Protein AF-A0A5P1UPB3-F1 (afdb_monomer_lite)

Radius of gyration: 19.87 Å; chains: 1; bounding box: 58×63×53 Å

Sequence (178 aa):
MRIAQVLIGSLVLFQSVSLYAESAKQCLKYWNEPVVQFELLKDTQCPHVWEDNFNPHGKKVVEKIGFNLKNNNWMSAGICSHIKYKKNNYYIYWADMKHNKTDLIMIFNDNAAFSYSREIDRTKISDSGYTDKDVLDVNLSCAKVGSDSDLISVLNSYILKETNIKNIYKYQIADWFK

Foldseek 3Di:
DDDDDDDDDDPPPPPPPPLDFDAPVVVVVLLPPAADDWDWDDKDQADDLLDPPHAPQSVVFCSSQPDDSPDPQKDFPSIWTWIDDDHFIKTWGKIAGNPQRWIWTKIDDNFKIKIKIWTFPPVPADPVGDDLPDKTFTRITMDIDGDDPCRSNHSSNQCCPQWPDPDSRIDGNPTDGD

Secondary structure (DSSP, 8-state):
--------------------PBPHHHHHHHHTSPP---EE---EE---TTSTTS-HHHHHHHHHHT--TT-TTEE--SEEEEEEETTEEEEEEEEEETTT--EEEEEE-SSEEEEEEEEE-GGGS-TT---TT--EEEEEEEEEEES-SSHHHHHHHHHHHHBS---TTEE-TT--B-

pLDDT: mean 87.01, std 16.23, range [35.97, 98.5]

Organism: NCBI:txid2609668

Structure (mmCIF, N/CA/C/O backbone):
data_AF-A0A5P1UPB3-F1
#
_entry.id   AF-A0A5P1UPB3-F1
#
loop_
_atom_site.group_PDB
_atom_site.id
_atom_site.type_symbol
_atom_site.label_atom_id
_atom_site.label_alt_id
_atom_site.label_comp_id
_atom_site.label_asym_id
_atom_site.label_entity_id
_atom_site.label_seq_id
_atom_site.pdbx_PDB_ins_code
_atom_site.Cartn_x
_atom_site.Cartn_y
_atom_site.Cartn_z
_atom_site.occupancy
_atom_site.B_iso_or_equiv
_atom_site.auth_seq_id
_atom_site.auth_comp_id
_atom_site.auth_asym_id
_atom_site.auth_atom_id
_atom_site.pdbx_PDB_model_num
ATOM 1 N N . MET A 1 1 ? 40.442 49.565 29.261 1.00 35.97 1 MET A N 1
ATOM 2 C CA . MET A 1 1 ? 39.034 49.396 28.825 1.00 35.97 1 MET A CA 1
ATOM 3 C C . MET A 1 1 ? 38.999 48.149 27.947 1.00 35.97 1 MET A C 1
ATOM 5 O O . MET A 1 1 ? 39.661 48.155 26.927 1.00 35.97 1 MET A O 1
ATOM 9 N N . ARG A 1 2 ? 38.607 46.964 28.440 1.00 39.41 2 ARG A N 1
ATOM 10 C CA . ARG A 1 2 ? 37.224 46.437 28.511 1.00 39.41 2 ARG A CA 1
ATOM 11 C C . ARG A 1 2 ? 36.382 46.825 27.291 1.00 39.41 2 ARG A C 1
ATOM 13 O O . ARG A 1 2 ? 36.017 47.987 27.197 1.00 39.41 2 ARG A O 1
ATOM 20 N N . ILE A 1 3 ? 36.082 45.854 26.426 1.00 44.53 3 ILE A N 1
ATOM 21 C CA . ILE A 1 3 ? 34.761 45.214 26.268 1.00 44.53 3 ILE A CA 1
ATOM 22 C C . ILE A 1 3 ? 35.013 43.827 25.646 1.00 44.53 3 ILE A C 1
ATOM 24 O O . ILE A 1 3 ? 35.501 43.707 24.528 1.00 44.53 3 ILE A O 1
ATOM 28 N N . ALA A 1 4 ? 34.732 42.783 26.421 1.00 43.97 4 ALA A N 1
ATOM 29 C CA . ALA A 1 4 ? 34.313 41.492 25.890 1.00 43.97 4 ALA A CA 1
ATOM 30 C C . ALA A 1 4 ? 32.797 41.567 25.660 1.00 43.97 4 ALA A C 1
ATOM 32 O O . ALA A 1 4 ? 32.156 42.295 26.416 1.00 43.97 4 ALA A O 1
ATOM 33 N N . GLN A 1 5 ? 32.276 40.810 24.685 1.00 43.50 5 GLN A N 1
ATOM 34 C CA . GLN A 1 5 ? 30.898 40.291 24.501 1.00 43.50 5 GLN A CA 1
ATOM 35 C C . GLN A 1 5 ? 30.595 40.247 22.984 1.00 43.50 5 GLN A C 1
ATOM 37 O O . GLN A 1 5 ? 30.998 41.154 22.273 1.00 43.50 5 GLN A O 1
ATOM 42 N N . VAL A 1 6 ? 29.913 39.279 22.368 1.00 48.62 6 VAL A N 1
ATOM 43 C CA . VAL A 1 6 ? 29.231 38.046 22.783 1.00 48.62 6 VAL A CA 1
ATOM 44 C C . VAL A 1 6 ? 29.022 37.215 21.501 1.00 48.62 6 VAL A C 1
ATOM 46 O O . VAL A 1 6 ? 28.822 37.768 20.422 1.00 48.62 6 VAL A O 1
ATOM 49 N N . LEU A 1 7 ? 29.084 35.889 21.630 1.00 52.75 7 LEU A N 1
ATOM 50 C CA . LEU A 1 7 ? 28.666 34.904 20.626 1.00 52.75 7 LEU A CA 1
ATOM 51 C C . LEU A 1 7 ? 27.189 35.087 20.241 1.00 52.75 7 LEU A C 1
ATOM 53 O O . LEU A 1 7 ? 26.344 35.146 21.129 1.00 52.75 7 LEU A O 1
ATOM 57 N N . ILE A 1 8 ? 26.851 35.001 18.953 1.00 55.19 8 ILE A N 1
ATOM 58 C CA . ILE A 1 8 ? 25.548 34.462 18.542 1.00 55.19 8 ILE A CA 1
ATOM 59 C C . ILE A 1 8 ? 25.821 33.335 17.560 1.00 55.19 8 ILE A C 1
ATOM 61 O O . ILE A 1 8 ? 26.178 33.542 16.402 1.00 55.19 8 ILE A O 1
ATOM 65 N N . GLY A 1 9 ? 25.705 32.120 18.089 1.00 50.28 9 GLY A N 1
ATOM 66 C CA . GLY A 1 9 ? 25.684 30.913 17.296 1.00 50.28 9 GLY A CA 1
ATOM 67 C C . GLY A 1 9 ? 24.479 30.909 16.364 1.00 50.28 9 GLY A C 1
ATOM 68 O O . GLY A 1 9 ? 23.361 31.254 16.735 1.00 50.28 9 GLY A O 1
ATOM 69 N N . SER A 1 10 ? 24.713 30.445 15.150 1.00 49.81 10 SER A N 1
ATOM 70 C CA . SER A 1 10 ? 23.695 29.762 14.368 1.00 49.81 10 SER A CA 1
ATOM 71 C C . SER A 1 10 ? 24.329 28.486 13.850 1.00 49.81 10 SER A C 1
ATOM 73 O O . SER A 1 10 ? 24.722 28.381 12.693 1.00 49.81 10 SER A O 1
ATOM 75 N N . LEU A 1 11 ? 24.442 27.497 14.744 1.00 43.97 11 LEU A N 1
ATOM 76 C CA . LEU A 1 11 ? 24.374 26.113 14.300 1.00 43.97 11 LEU A CA 1
ATOM 77 C C . LEU A 1 11 ? 22.930 25.921 13.831 1.00 43.97 11 LEU A C 1
ATOM 79 O O . LEU A 1 11 ? 22.044 25.567 14.608 1.00 43.97 11 LEU A O 1
ATOM 83 N N . VAL A 1 12 ? 22.680 26.212 12.556 1.00 51.66 12 VAL A N 1
ATOM 84 C CA . VAL A 1 12 ? 21.527 25.641 11.871 1.00 51.66 12 VAL A CA 1
ATOM 85 C C . VAL A 1 12 ? 21.843 24.156 11.778 1.00 51.66 12 VAL A C 1
ATOM 87 O O . VAL A 1 12 ? 22.468 23.685 10.830 1.00 51.66 12 VAL A O 1
ATOM 90 N N . LEU A 1 13 ? 21.485 23.419 12.830 1.00 41.34 13 LEU A N 1
ATOM 91 C CA . LEU A 1 13 ? 21.279 21.990 12.721 1.00 41.34 13 LEU A CA 1
ATOM 92 C C . LEU A 1 13 ? 20.172 21.852 11.683 1.00 41.34 13 LEU A C 1
ATOM 94 O O . LEU A 1 13 ? 18.994 22.029 11.993 1.00 41.34 13 LEU A O 1
ATOM 98 N N . PHE A 1 14 ? 20.561 21.574 10.439 1.00 38.69 14 PHE A N 1
ATOM 99 C CA . PHE A 1 14 ? 19.708 20.831 9.534 1.00 38.69 14 PHE A CA 1
ATOM 100 C C . PHE A 1 14 ? 19.377 19.544 10.284 1.00 38.69 14 PHE A C 1
ATOM 102 O O . PHE A 1 14 ? 20.122 18.567 10.238 1.00 38.69 14 PHE A O 1
ATOM 109 N N . GLN A 1 15 ? 18.280 19.562 11.041 1.00 36.06 15 GLN A N 1
ATOM 110 C CA . GLN A 1 15 ? 17.548 18.353 11.332 1.00 36.06 15 GLN A CA 1
ATOM 111 C C . GLN A 1 15 ? 17.085 17.897 9.957 1.00 36.06 15 GLN A C 1
ATOM 113 O O . GLN A 1 15 ? 16.046 18.326 9.459 1.00 36.06 15 GLN A O 1
ATOM 118 N N . SER A 1 16 ? 17.929 17.114 9.288 1.00 40.62 16 SER A N 1
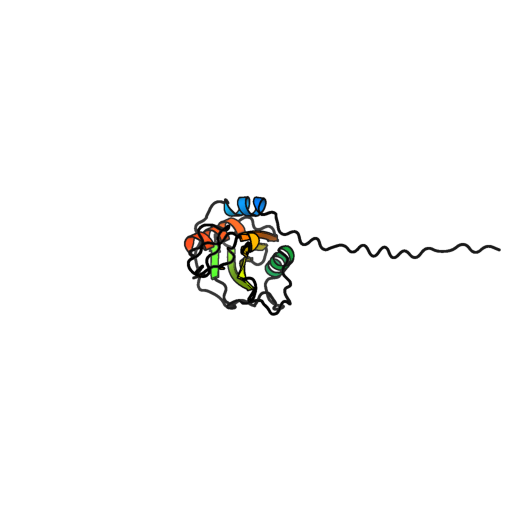ATOM 119 C CA . SER A 1 16 ? 17.465 16.236 8.241 1.00 40.62 16 SER A CA 1
ATOM 120 C C . SER A 1 16 ? 16.323 15.473 8.891 1.00 40.62 16 SER A C 1
ATOM 122 O O . SER A 1 16 ? 16.529 14.654 9.790 1.00 40.62 16 SER A O 1
ATOM 124 N N . VAL A 1 17 ? 15.091 15.834 8.523 1.00 42.00 17 VAL A N 1
ATOM 125 C CA . VAL A 1 17 ? 13.955 14.948 8.717 1.00 42.00 17 VAL A CA 1
ATOM 126 C C . VAL A 1 17 ? 14.396 13.684 8.028 1.00 42.00 17 VAL A C 1
ATOM 128 O O . VAL A 1 17 ? 14.571 13.631 6.812 1.00 42.00 17 VAL A O 1
ATOM 131 N N . SER A 1 18 ? 14.796 12.723 8.837 1.00 42.50 18 SER A N 1
ATOM 132 C CA . SER A 1 18 ? 15.333 11.499 8.320 1.00 42.50 18 SER A CA 1
ATOM 133 C C . SER A 1 18 ? 14.118 10.739 7.820 1.00 42.50 18 SER A C 1
ATOM 135 O O . SER A 1 18 ? 13.379 10.120 8.582 1.00 42.50 18 SER A O 1
ATOM 137 N N . LEU A 1 19 ? 13.849 10.925 6.526 1.00 45.62 19 LEU A N 1
ATOM 138 C CA . LEU A 1 19 ? 12.938 10.114 5.743 1.00 45.62 19 LEU A CA 1
ATOM 139 C C . LEU A 1 19 ? 13.480 8.685 5.790 1.00 45.62 19 LEU A C 1
ATOM 141 O O . LEU A 1 19 ? 14.308 8.292 4.974 1.00 45.62 19 LEU A O 1
ATOM 145 N N . TYR A 1 20 ? 13.088 7.937 6.816 1.00 53.47 20 TYR A N 1
ATOM 146 C CA . TYR A 1 20 ? 13.389 6.522 6.924 1.00 53.47 20 TYR A CA 1
ATOM 147 C C . TYR A 1 20 ? 12.153 5.750 6.487 1.00 53.47 20 TYR A C 1
ATOM 149 O O . TYR A 1 20 ? 11.279 5.432 7.297 1.00 53.47 20 TYR A O 1
ATOM 157 N N . ALA A 1 21 ? 12.119 5.420 5.197 1.00 60.25 21 ALA A N 1
ATOM 158 C CA . ALA A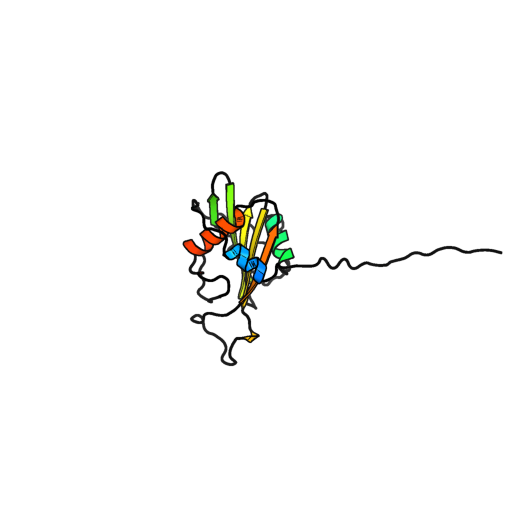 1 21 ? 11.447 4.207 4.773 1.00 60.25 21 ALA A CA 1
ATOM 159 C C . ALA A 1 21 ? 12.037 3.041 5.578 1.00 60.25 21 ALA A C 1
ATOM 161 O O . ALA A 1 21 ? 13.254 2.964 5.792 1.00 60.25 21 ALA A O 1
ATOM 162 N N . GLU A 1 22 ? 11.182 2.150 6.076 1.00 79.25 22 GLU A N 1
ATOM 163 C CA . GLU A 1 22 ? 11.671 0.968 6.770 1.00 79.25 22 GLU A CA 1
ATOM 164 C C . GLU A 1 22 ? 12.431 0.073 5.781 1.00 79.25 22 GLU A C 1
ATOM 166 O O . GLU A 1 22 ? 12.102 0.002 4.597 1.00 79.25 22 GLU A O 1
ATOM 171 N N . SER A 1 23 ? 13.477 -0.609 6.258 1.00 77.38 23 SER A N 1
ATOM 172 C CA . SER A 1 23 ? 14.282 -1.483 5.394 1.00 77.38 23 SER A CA 1
ATOM 173 C C . SER A 1 23 ? 13.419 -2.558 4.718 1.00 77.38 23 SER A C 1
ATOM 175 O O . SER A 1 23 ? 12.485 -3.076 5.334 1.00 77.38 23 SER A O 1
ATOM 177 N N . ALA A 1 24 ? 13.802 -3.008 3.520 1.00 81.75 24 ALA A N 1
ATOM 178 C CA . ALA A 1 24 ? 13.108 -4.088 2.809 1.00 81.75 24 ALA A CA 1
ATOM 179 C C . ALA A 1 24 ? 12.907 -5.362 3.663 1.00 81.75 24 ALA A C 1
ATOM 181 O O . ALA A 1 24 ? 11.894 -6.051 3.536 1.00 81.75 24 ALA A O 1
ATOM 182 N N . LYS A 1 25 ? 13.840 -5.656 4.586 1.00 86.81 25 LYS A N 1
ATOM 183 C CA . LYS A 1 25 ? 13.739 -6.766 5.552 1.00 86.81 25 LYS A CA 1
ATOM 184 C C . LYS A 1 25 ? 12.602 -6.573 6.554 1.00 86.81 25 LYS A C 1
ATOM 186 O O . LYS A 1 25 ? 11.988 -7.542 6.986 1.00 86.81 25 LYS A O 1
ATOM 191 N N . GLN A 1 26 ? 12.353 -5.341 6.970 1.00 91.94 26 GLN A N 1
ATOM 192 C CA . GLN A 1 26 ? 11.274 -5.020 7.892 1.00 91.94 26 GLN A CA 1
ATOM 193 C C . GLN A 1 26 ? 9.918 -5.072 7.176 1.00 91.94 26 GLN A C 1
ATOM 195 O O . GLN A 1 26 ? 8.985 -5.672 7.702 1.00 91.94 26 GLN A O 1
ATOM 200 N N . CYS A 1 27 ? 9.849 -4.601 5.931 1.00 94.56 27 CYS A N 1
ATOM 201 C CA . CYS A 1 27 ? 8.665 -4.773 5.090 1.00 94.56 27 CYS A CA 1
ATOM 202 C C . CYS A 1 27 ? 8.321 -6.250 4.858 1.00 94.56 27 CYS A C 1
ATOM 204 O O . CYS A 1 27 ? 7.143 -6.604 4.884 1.00 94.56 27 CYS A O 1
ATOM 206 N N . LEU A 1 28 ? 9.333 -7.126 4.753 1.00 91.88 28 LEU A N 1
ATOM 207 C CA . LEU A 1 28 ? 9.128 -8.579 4.689 1.00 91.88 28 LEU A CA 1
ATOM 208 C C . LEU A 1 28 ? 8.419 -9.115 5.930 1.00 91.88 28 LEU A C 1
ATOM 210 O O . LEU A 1 28 ? 7.541 -9.964 5.828 1.00 91.88 28 LEU A O 1
ATOM 214 N N . LYS A 1 29 ? 8.820 -8.645 7.117 1.00 94.50 29 LYS A N 1
ATOM 215 C CA . LYS A 1 29 ? 8.200 -9.091 8.368 1.00 94.50 29 LYS A CA 1
ATOM 216 C C . LYS A 1 29 ? 6.726 -8.721 8.399 1.00 94.50 29 LYS A C 1
ATOM 218 O O . LYS A 1 29 ? 5.923 -9.573 8.749 1.00 94.50 29 LYS A O 1
ATOM 223 N N . TYR A 1 30 ? 6.389 -7.501 7.982 1.00 96.19 30 TYR A N 1
ATOM 224 C CA . TYR A 1 30 ? 4.997 -7.082 7.858 1.00 96.19 30 TYR A CA 1
ATOM 225 C C . TYR A 1 30 ? 4.241 -7.902 6.819 1.00 96.19 30 TYR A C 1
ATOM 227 O O . TYR A 1 30 ? 3.117 -8.305 7.075 1.00 96.19 30 TYR A O 1
ATOM 235 N N . TRP A 1 31 ? 4.847 -8.196 5.665 1.00 96.56 31 TRP A N 1
ATOM 236 C CA . TRP A 1 31 ? 4.191 -8.992 4.620 1.00 96.56 31 TRP A CA 1
ATOM 237 C C . TRP A 1 31 ? 3.864 -10.418 5.081 1.00 96.56 31 TRP A C 1
ATOM 239 O O . TRP A 1 31 ? 2.876 -11.005 4.652 1.00 96.56 31 TRP A O 1
ATOM 249 N N . ASN A 1 32 ? 4.671 -10.952 5.999 1.00 95.81 32 ASN A N 1
ATOM 250 C CA . ASN A 1 32 ? 4.475 -12.269 6.597 1.00 95.81 32 ASN A CA 1
ATOM 251 C C . ASN A 1 32 ? 3.542 -12.262 7.822 1.00 95.81 32 ASN A C 1
ATOM 253 O O . ASN A 1 32 ? 3.397 -13.299 8.472 1.00 95.81 32 ASN A O 1
ATOM 257 N N . GLU A 1 33 ? 2.934 -11.126 8.176 1.00 96.56 33 GLU A N 1
ATOM 258 C CA . GLU A 1 33 ? 1.895 -11.108 9.206 1.00 96.56 33 GLU A CA 1
ATOM 259 C C . GLU A 1 33 ? 0.670 -11.933 8.781 1.00 96.56 33 GLU A C 1
ATOM 261 O O . GLU A 1 33 ? 0.352 -12.011 7.589 1.00 96.56 33 GLU A O 1
ATOM 266 N N . PRO A 1 34 ? -0.028 -12.562 9.745 1.00 96.25 34 PRO A N 1
ATOM 267 C CA . PRO A 1 34 ? -1.157 -13.427 9.447 1.00 96.25 34 PRO A CA 1
ATOM 268 C C . PRO A 1 34 ? -2.286 -12.668 8.749 1.00 96.25 34 PRO A C 1
ATOM 270 O O . PRO A 1 34 ? -2.636 -11.546 9.107 1.00 96.25 34 PRO A O 1
ATOM 273 N N . VAL A 1 35 ? -2.910 -13.327 7.777 1.00 97.12 35 VAL A N 1
ATOM 274 C CA . VAL A 1 35 ? -4.120 -12.815 7.132 1.00 97.12 35 VAL A CA 1
ATOM 275 C C . VAL A 1 35 ? -5.346 -13.039 8.016 1.00 97.12 35 VAL A C 1
ATOM 277 O O . VAL A 1 35 ? -5.430 -14.000 8.781 1.00 97.12 35 VAL A O 1
ATOM 280 N N . VAL A 1 36 ? -6.320 -12.148 7.886 1.00 98.06 36 VAL A N 1
ATOM 281 C CA . VAL A 1 36 ? -7.564 -12.107 8.647 1.00 98.06 36 VAL A CA 1
ATOM 282 C C . VAL A 1 36 ? -8.761 -12.052 7.705 1.00 98.06 36 VAL A C 1
ATOM 284 O O . VAL A 1 36 ? -8.687 -11.566 6.575 1.00 98.06 36 VAL A O 1
ATOM 287 N N . GLN A 1 37 ? -9.905 -12.534 8.181 1.00 97.50 37 GLN A N 1
ATOM 288 C CA . GLN A 1 37 ? -11.162 -12.376 7.464 1.00 97.50 37 GLN A CA 1
ATOM 289 C C . GLN A 1 37 ? -11.745 -10.987 7.735 1.00 97.50 37 GLN A C 1
ATOM 291 O O . GLN A 1 37 ? -11.891 -10.581 8.887 1.00 97.50 37 GLN A O 1
ATOM 296 N N . PHE A 1 38 ? -12.115 -10.284 6.670 1.00 97.56 38 PHE A N 1
ATOM 297 C CA . PHE A 1 38 ? -12.720 -8.957 6.719 1.00 97.56 38 PHE A CA 1
ATOM 298 C C . PHE A 1 38 ? -14.006 -8.905 5.887 1.00 97.56 38 PHE A C 1
ATOM 300 O O . PHE A 1 38 ? -14.260 -9.768 5.040 1.00 97.56 38 PHE A O 1
ATOM 307 N N . GLU A 1 39 ? -14.802 -7.870 6.129 1.00 98.00 39 GLU A N 1
ATOM 308 C CA . GLU A 1 39 ? -15.976 -7.515 5.339 1.00 98.00 39 GLU A CA 1
ATOM 309 C C . GLU A 1 39 ? -15.594 -6.391 4.364 1.00 98.00 39 GLU A C 1
ATOM 311 O O . GLU A 1 39 ? -15.110 -5.338 4.785 1.00 98.00 39 GLU A O 1
ATOM 316 N N . LEU A 1 40 ? -15.772 -6.629 3.061 1.00 96.94 40 LEU A N 1
ATOM 317 C CA . LEU A 1 40 ? -15.595 -5.606 2.030 1.00 96.94 40 LEU A CA 1
ATOM 318 C C . LEU A 1 40 ? -16.915 -4.851 1.866 1.00 96.94 40 LEU A C 1
ATOM 320 O O . LEU A 1 40 ? -17.940 -5.456 1.550 1.00 96.94 40 LEU A O 1
ATOM 324 N N . LEU A 1 41 ? -16.877 -3.545 2.093 1.00 97.25 41 LEU A N 1
ATOM 325 C CA . LEU A 1 41 ? -18.007 -2.642 1.925 1.00 97.25 41 LEU A CA 1
ATOM 326 C C . LEU A 1 41 ? -17.932 -1.954 0.557 1.00 97.25 41 LEU A C 1
ATOM 328 O O . LEU A 1 41 ? -17.018 -2.188 -0.233 1.00 97.25 41 LEU A O 1
ATOM 332 N N . LYS A 1 42 ? -18.929 -1.120 0.255 1.00 95.62 42 LYS A N 1
ATOM 333 C CA . LYS A 1 42 ? -18.955 -0.345 -0.987 1.00 95.62 42 LYS A CA 1
ATOM 334 C C . LYS A 1 42 ? -17.796 0.654 -1.002 1.00 95.62 42 LYS A C 1
ATOM 336 O O . LYS A 1 42 ? -17.574 1.339 -0.007 1.00 95.62 42 LYS A O 1
ATOM 341 N N . ASP A 1 43 ? -17.128 0.773 -2.145 1.00 95.12 43 ASP A N 1
ATOM 342 C CA . ASP A 1 43 ? -16.094 1.785 -2.344 1.00 95.12 43 ASP A CA 1
ATOM 343 C C . ASP A 1 43 ? -16.620 3.196 -2.062 1.00 95.12 43 ASP A C 1
ATOM 345 O O . ASP A 1 43 ? -17.791 3.523 -2.303 1.00 95.12 43 ASP A O 1
ATOM 349 N N . THR A 1 44 ? -15.725 4.042 -1.563 1.00 95.12 44 THR A N 1
ATOM 350 C CA . THR A 1 44 ? -16.015 5.436 -1.241 1.00 95.12 44 THR A CA 1
ATOM 351 C C . THR A 1 44 ? -15.103 6.367 -2.018 1.00 95.12 44 THR A C 1
ATOM 353 O O . THR A 1 44 ? -13.943 6.050 -2.280 1.00 95.12 44 THR A O 1
ATOM 356 N N . GLN A 1 45 ? -15.605 7.564 -2.320 1.00 95.62 45 GLN A N 1
ATOM 357 C CA . GLN A 1 45 ? -14.737 8.660 -2.726 1.00 95.62 45 GLN A CA 1
ATOM 358 C C . GLN A 1 45 ? -13.761 8.959 -1.586 1.00 95.62 45 GLN A C 1
ATOM 360 O O . GLN A 1 45 ? -14.166 9.021 -0.420 1.00 95.62 45 GLN A O 1
ATOM 365 N N . CYS A 1 46 ? -12.497 9.174 -1.922 1.00 93.56 46 CYS A N 1
ATOM 366 C CA . CYS A 1 46 ? -11.509 9.681 -0.992 1.00 93.56 46 CYS A CA 1
ATOM 367 C C . CYS A 1 46 ? -10.718 10.836 -1.608 1.00 93.56 46 CYS A C 1
ATOM 369 O O . CYS A 1 46 ? -10.507 10.858 -2.824 1.00 93.56 46 CYS A O 1
ATOM 371 N N . PRO A 1 47 ? -10.295 11.812 -0.782 1.00 94.69 47 PRO A N 1
ATOM 372 C CA . PRO A 1 47 ? -9.406 12.864 -1.244 1.00 94.69 47 PRO A CA 1
ATOM 373 C C . PRO A 1 47 ? -8.133 12.277 -1.841 1.00 94.69 47 PRO A C 1
ATOM 375 O O . PRO A 1 47 ? -7.682 11.196 -1.451 1.00 94.69 47 PRO A O 1
ATOM 378 N N . HIS A 1 48 ? -7.520 13.005 -2.757 1.00 94.44 48 HIS A N 1
ATOM 379 C CA . HIS A 1 48 ? -6.206 12.627 -3.241 1.00 94.44 48 HIS A CA 1
ATOM 380 C C . HIS A 1 48 ? -5.141 12.898 -2.176 1.00 94.44 48 HIS A C 1
ATOM 382 O O . HIS A 1 48 ? -5.247 13.836 -1.391 1.00 94.44 48 HIS A O 1
ATOM 388 N N . VAL A 1 49 ? -4.065 12.107 -2.165 1.00 92.62 49 VAL A N 1
ATOM 389 C CA . VAL A 1 49 ? -3.017 12.194 -1.127 1.00 92.62 49 VAL A CA 1
ATOM 390 C C . VAL A 1 49 ? -2.360 13.583 -1.012 1.00 92.62 49 VAL A C 1
ATOM 392 O O . VAL A 1 49 ? -1.874 13.958 0.057 1.00 92.62 49 VAL A O 1
ATOM 395 N N . TRP A 1 50 ? -2.380 14.368 -2.092 1.00 92.19 50 TRP A N 1
ATOM 396 C CA . TRP A 1 50 ? -1.861 15.738 -2.152 1.00 92.19 50 TRP A CA 1
ATOM 397 C C . TRP A 1 50 ? -2.855 16.817 -1.687 1.00 92.19 50 TRP A C 1
ATOM 399 O O . TRP A 1 50 ? -2.472 17.981 -1.586 1.00 92.19 50 TRP A O 1
ATOM 409 N N . GLU A 1 51 ? -4.109 16.464 -1.402 1.00 93.88 51 GLU A N 1
ATOM 410 C CA . GLU A 1 51 ? -5.153 17.398 -0.963 1.00 93.88 51 GLU A CA 1
ATOM 411 C C . GLU A 1 51 ? -5.143 17.592 0.553 1.00 93.88 51 GLU A C 1
ATOM 413 O O . GLU A 1 51 ? -4.849 16.673 1.318 1.00 93.88 51 GLU A O 1
ATOM 418 N N . ASP A 1 52 ? -5.486 18.794 1.022 1.00 92.06 52 ASP A N 1
ATOM 419 C CA . ASP A 1 52 ? -5.397 19.182 2.437 1.00 92.06 52 ASP A CA 1
ATOM 420 C C . ASP A 1 52 ? -6.236 18.306 3.373 1.00 92.06 52 ASP A C 1
ATOM 422 O O . ASP A 1 52 ? -5.770 17.951 4.456 1.00 92.06 52 ASP A O 1
ATOM 426 N N . ASN A 1 5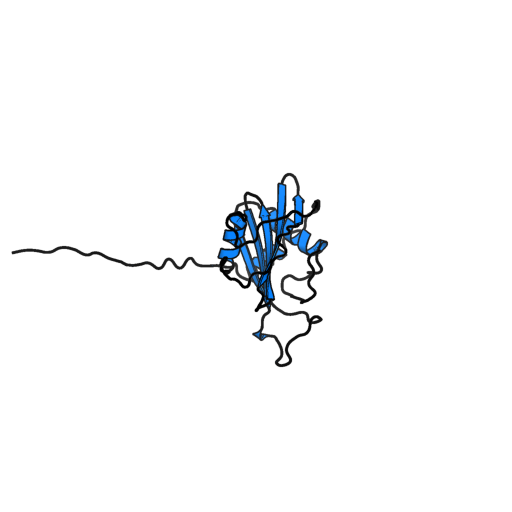3 ? -7.409 17.880 2.913 1.00 94.31 53 ASN A N 1
ATOM 427 C CA . ASN A 1 53 ? -8.364 17.047 3.640 1.00 94.31 53 ASN A CA 1
ATOM 428 C C . ASN A 1 53 ? -8.074 15.533 3.581 1.00 94.31 53 ASN A C 1
ATOM 430 O O . ASN A 1 53 ? -8.858 14.761 4.133 1.00 94.31 53 ASN A O 1
ATOM 434 N N . PHE A 1 54 ? -6.980 15.081 2.953 1.00 95.81 54 PHE A N 1
ATOM 435 C CA . PHE A 1 54 ? -6.574 13.675 3.043 1.00 95.81 54 PHE A CA 1
ATOM 436 C C . PHE A 1 54 ? -6.160 13.290 4.472 1.00 95.81 54 PHE A C 1
ATOM 438 O O . PHE A 1 54 ? -5.709 14.128 5.258 1.00 95.81 54 PHE A O 1
ATOM 445 N N . ASN A 1 55 ? -6.284 12.001 4.804 1.00 96.38 55 ASN A N 1
ATOM 446 C CA . ASN A 1 55 ? -6.014 11.478 6.140 1.00 96.38 55 ASN A CA 1
ATOM 447 C C . ASN A 1 55 ? -4.601 11.874 6.645 1.00 96.38 55 ASN A C 1
ATOM 449 O O . ASN A 1 55 ? -3.605 11.555 5.984 1.00 96.38 55 ASN A O 1
ATOM 453 N N . PRO A 1 56 ? -4.472 12.511 7.829 1.00 96.50 56 PRO A N 1
ATOM 454 C CA . PRO A 1 56 ? -3.180 12.979 8.340 1.00 96.50 56 PRO A CA 1
ATOM 455 C C . PRO A 1 56 ? -2.150 11.871 8.590 1.00 96.50 56 PRO A C 1
ATOM 457 O O . PRO A 1 56 ? -0.954 12.090 8.400 1.00 96.50 56 PRO A O 1
ATOM 460 N N . HIS A 1 57 ? -2.582 10.681 9.020 1.00 97.38 57 HIS A N 1
ATOM 461 C CA . HIS A 1 57 ? -1.686 9.537 9.199 1.00 97.38 57 HIS A CA 1
ATOM 462 C C . HIS A 1 57 ? -1.219 8.999 7.846 1.00 97.38 57 HIS A C 1
ATOM 464 O O . HIS A 1 57 ? -0.032 8.715 7.687 1.00 97.38 57 HIS A O 1
ATOM 470 N N . GLY A 1 58 ? -2.119 8.946 6.861 1.00 96.75 58 GLY A N 1
ATOM 471 C CA . GLY A 1 58 ? -1.798 8.589 5.484 1.00 96.75 58 GLY A CA 1
ATOM 472 C C . GLY A 1 58 ? -0.757 9.525 4.866 1.00 96.75 58 GLY A C 1
ATOM 473 O O . GLY A 1 58 ? 0.249 9.052 4.340 1.00 96.75 58 GLY A O 1
ATOM 474 N N . LYS A 1 59 ? -0.917 10.849 5.026 1.00 95.94 59 LYS A N 1
ATOM 475 C CA . LYS A 1 59 ? 0.095 11.836 4.596 1.00 95.94 59 LYS A CA 1
ATOM 476 C C . LYS A 1 59 ? 1.457 11.578 5.230 1.00 95.94 59 LYS A C 1
ATOM 478 O O . LYS A 1 59 ? 2.454 11.485 4.521 1.00 95.94 59 LYS A O 1
ATOM 483 N N . LYS A 1 60 ? 1.494 11.382 6.551 1.00 96.19 60 LYS A N 1
ATOM 484 C CA . LYS A 1 60 ? 2.743 11.101 7.277 1.00 96.19 60 LYS A CA 1
ATOM 485 C C . LYS A 1 60 ? 3.411 9.806 6.816 1.00 96.19 60 LYS A C 1
ATOM 487 O O . LYS A 1 60 ? 4.634 9.734 6.793 1.00 96.19 60 LYS A O 1
ATOM 492 N N . VAL A 1 61 ? 2.640 8.772 6.472 1.00 96.19 61 VAL A N 1
ATOM 493 C CA . VAL A 1 61 ? 3.178 7.522 5.906 1.00 96.19 61 VAL A CA 1
ATOM 494 C C . VAL A 1 61 ? 3.832 7.776 4.548 1.00 96.19 61 VAL A C 1
ATOM 496 O O . VAL A 1 61 ? 4.942 7.307 4.315 1.00 96.19 61 VAL A O 1
ATOM 499 N N . VAL A 1 62 ? 3.177 8.545 3.678 1.00 94.25 62 VAL A N 1
ATOM 500 C CA . VAL A 1 62 ? 3.684 8.895 2.340 1.00 94.25 62 VAL A CA 1
ATOM 501 C C . VAL A 1 62 ? 4.979 9.696 2.437 1.00 94.25 62 VAL A C 1
ATOM 503 O O . VAL A 1 62 ? 5.959 9.375 1.767 1.00 94.25 62 VAL A O 1
ATOM 506 N N . GLU A 1 63 ? 5.003 10.682 3.333 1.00 94.25 63 GLU A N 1
ATOM 507 C CA . GLU A 1 63 ? 6.201 11.454 3.647 1.00 94.25 63 GLU A CA 1
ATOM 508 C C . GLU A 1 63 ? 7.304 10.552 4.199 1.00 94.25 63 GLU A C 1
ATOM 510 O O . GLU A 1 63 ? 8.422 10.628 3.721 1.00 94.25 63 GLU A O 1
ATOM 515 N N . LYS A 1 64 ? 7.022 9.640 5.140 1.00 94.50 64 LYS A N 1
ATOM 516 C CA . LYS A 1 64 ? 8.041 8.715 5.671 1.00 94.50 64 LYS A CA 1
ATOM 517 C C . LYS A 1 64 ? 8.656 7.805 4.610 1.00 94.50 64 LYS A C 1
ATOM 519 O O . LYS A 1 64 ? 9.837 7.492 4.718 1.00 94.50 64 LYS A O 1
ATOM 524 N N . ILE A 1 65 ? 7.875 7.377 3.618 1.00 91.25 65 ILE A N 1
ATOM 525 C CA . ILE A 1 65 ? 8.376 6.520 2.535 1.00 91.25 65 ILE A CA 1
ATOM 526 C C . ILE A 1 65 ? 9.403 7.250 1.661 1.00 91.25 65 ILE A C 1
ATOM 528 O O . ILE A 1 65 ? 10.278 6.598 1.101 1.00 91.25 65 ILE A O 1
ATOM 532 N N . GLY A 1 66 ? 9.335 8.577 1.539 1.00 90.06 66 GLY A N 1
ATOM 533 C CA . GLY A 1 66 ? 10.198 9.301 0.599 1.00 90.06 66 GLY A CA 1
ATOM 534 C C . GLY A 1 66 ? 9.461 10.255 -0.325 1.00 90.06 66 GLY A C 1
ATOM 535 O O . GLY A 1 66 ? 10.098 11.037 -1.031 1.00 90.06 66 GLY A O 1
ATOM 536 N N . PHE A 1 67 ? 8.132 10.178 -0.383 1.00 90.50 67 PHE A N 1
ATOM 537 C CA . PHE A 1 67 ? 7.397 10.881 -1.417 1.00 90.50 67 PHE A CA 1
ATOM 538 C C . PHE A 1 67 ? 7.147 12.343 -1.069 1.00 90.50 67 PHE A C 1
ATOM 540 O O . PHE A 1 67 ? 6.785 12.708 0.048 1.00 90.50 67 PHE A O 1
ATOM 547 N N . ASN A 1 68 ? 7.243 13.181 -2.097 1.00 90.81 68 ASN A N 1
ATOM 548 C CA . ASN A 1 68 ? 6.794 14.559 -2.033 1.00 90.81 68 ASN A CA 1
ATOM 549 C C . ASN A 1 68 ? 5.301 14.633 -2.392 1.00 90.81 68 ASN A C 1
ATOM 551 O O . ASN A 1 68 ? 4.915 14.398 -3.538 1.00 90.81 68 ASN A O 1
ATOM 555 N N . LEU A 1 69 ? 4.465 15.014 -1.424 1.00 89.62 69 LEU A N 1
ATOM 556 C CA . LEU A 1 69 ? 3.022 15.196 -1.614 1.00 89.62 69 LEU A CA 1
ATOM 557 C C . LEU A 1 69 ? 2.682 16.222 -2.704 1.00 89.62 69 LEU A C 1
ATOM 559 O O . LEU A 1 69 ? 1.667 16.086 -3.368 1.00 89.62 69 LEU A O 1
ATOM 563 N N . LYS A 1 70 ? 3.543 17.215 -2.947 1.00 88.81 70 LYS A N 1
ATOM 564 C CA . LYS A 1 70 ? 3.331 18.254 -3.971 1.00 88.81 70 LYS A CA 1
ATOM 565 C C . LYS A 1 70 ? 3.841 17.858 -5.361 1.00 88.81 70 LYS A C 1
ATOM 567 O O . LYS A 1 70 ? 3.876 18.693 -6.261 1.00 88.81 70 LYS A O 1
ATOM 572 N N . ASN A 1 71 ? 4.284 16.614 -5.543 1.00 86.75 71 ASN A N 1
ATOM 573 C CA . ASN A 1 71 ? 4.754 16.133 -6.836 1.00 86.75 71 ASN A CA 1
ATOM 574 C C . ASN A 1 71 ? 3.570 15.988 -7.809 1.00 86.75 71 ASN A C 1
ATOM 576 O O . ASN A 1 71 ? 2.649 15.221 -7.570 1.00 86.75 71 ASN A O 1
ATOM 580 N N . ASN A 1 72 ? 3.598 16.681 -8.944 1.00 85.75 72 ASN A N 1
ATOM 581 C CA . ASN A 1 72 ? 2.529 16.634 -9.953 1.00 85.75 72 ASN A CA 1
ATOM 582 C C . ASN A 1 72 ? 2.449 15.301 -10.738 1.00 85.75 72 ASN A C 1
ATOM 584 O O . ASN A 1 72 ? 1.601 15.140 -11.624 1.00 85.75 72 ASN A O 1
ATOM 588 N N . ASN A 1 73 ? 3.329 14.349 -10.419 1.00 88.31 73 ASN A N 1
ATOM 589 C CA . ASN A 1 73 ? 3.387 13.029 -11.039 1.00 88.31 73 ASN A CA 1
ATOM 590 C C . ASN A 1 73 ? 2.522 11.972 -10.358 1.00 88.31 73 ASN A C 1
ATOM 592 O O . ASN A 1 73 ? 2.484 10.848 -10.853 1.00 88.31 73 ASN A O 1
ATOM 596 N N . TRP A 1 74 ? 1.835 12.305 -9.267 1.00 89.00 74 TRP A N 1
ATOM 597 C CA . TRP A 1 74 ? 0.865 11.394 -8.678 1.00 89.00 74 TRP A CA 1
ATOM 598 C C . TRP A 1 74 ? -0.265 11.061 -9.660 1.00 89.00 74 TRP A C 1
ATOM 600 O O . TRP A 1 74 ? -0.747 11.917 -10.410 1.00 89.00 74 TRP A O 1
ATOM 610 N N . MET A 1 75 ? -0.713 9.813 -9.612 1.00 88.19 75 MET A N 1
ATOM 611 C CA . MET A 1 75 ? -1.981 9.355 -10.156 1.00 88.19 75 MET A CA 1
ATOM 612 C C . MET A 1 75 ? -2.724 8.566 -9.088 1.00 88.19 75 MET A C 1
ATOM 614 O O . MET A 1 75 ? -2.138 7.774 -8.357 1.00 88.19 75 MET A O 1
ATOM 618 N N . SER A 1 76 ? -4.025 8.799 -8.990 1.00 87.31 76 SER A N 1
ATOM 619 C CA . SER A 1 76 ? -4.936 8.002 -8.177 1.00 87.31 76 SER A CA 1
ATOM 620 C C . SER A 1 76 ? -6.344 8.168 -8.728 1.00 87.31 76 SER A C 1
ATOM 622 O O . SER A 1 76 ? -6.683 9.232 -9.248 1.00 87.31 76 SER A O 1
ATOM 624 N N . ALA A 1 77 ? -7.174 7.137 -8.578 1.00 84.06 77 ALA A N 1
ATOM 625 C CA . ALA A 1 77 ? -8.579 7.189 -8.965 1.00 84.06 77 ALA A CA 1
ATOM 626 C C . ALA A 1 77 ? -9.427 8.099 -8.052 1.00 84.06 77 ALA A C 1
ATOM 628 O O . ALA A 1 77 ? -10.554 8.425 -8.409 1.00 84.06 77 ALA A O 1
ATOM 629 N N . GLY A 1 78 ? -8.919 8.498 -6.874 1.00 88.75 78 GLY A N 1
ATOM 630 C CA . GLY A 1 78 ? -9.728 9.200 -5.864 1.00 88.75 78 GLY A CA 1
ATOM 631 C C . GLY A 1 78 ? -10.812 8.307 -5.246 1.00 88.75 78 GLY A C 1
ATOM 632 O O . GLY A 1 78 ? -11.785 8.794 -4.678 1.00 88.75 78 GLY A O 1
ATOM 633 N N . ILE A 1 79 ? -10.657 6.991 -5.377 1.00 93.38 79 ILE A N 1
ATOM 634 C CA . ILE A 1 79 ? -11.565 5.978 -4.847 1.00 93.38 79 ILE A CA 1
ATOM 635 C C . ILE A 1 79 ? -10.775 5.127 -3.863 1.00 93.38 79 ILE A C 1
ATOM 637 O O . ILE A 1 79 ? -9.635 4.745 -4.133 1.00 93.38 79 ILE A O 1
ATOM 641 N N . CYS A 1 80 ? -11.390 4.848 -2.720 1.00 95.81 80 CYS A N 1
ATOM 642 C CA . CYS A 1 80 ? -10.832 3.999 -1.688 1.00 95.81 80 CYS A CA 1
ATOM 643 C C . CYS A 1 80 ? -11.755 2.816 -1.431 1.00 95.81 80 CYS A C 1
ATOM 645 O O . CYS A 1 80 ? -12.968 2.989 -1.265 1.00 95.81 80 CYS A O 1
ATOM 647 N N . SER A 1 81 ? -11.170 1.628 -1.304 1.00 97.19 81 SER A N 1
ATOM 648 C CA . SER A 1 81 ? -11.923 0.453 -0.882 1.00 97.19 81 SER A CA 1
ATOM 649 C C . SER A 1 81 ? -12.186 0.517 0.609 1.00 97.19 81 SER A C 1
ATOM 651 O O . SER A 1 81 ? -11.271 0.715 1.413 1.00 97.19 81 SER A O 1
ATOM 653 N N . HIS A 1 82 ? -13.452 0.366 0.986 1.00 97.69 82 HIS A N 1
ATOM 654 C CA . HIS A 1 82 ? -13.885 0.445 2.375 1.00 97.69 82 HIS A CA 1
ATOM 655 C C . HIS A 1 82 ? -13.943 -0.959 2.969 1.00 97.69 82 HIS A C 1
ATOM 657 O O . HIS A 1 82 ? -14.687 -1.823 2.513 1.00 97.69 82 HIS A O 1
ATOM 663 N N . ILE A 1 83 ? -13.142 -1.193 4.000 1.00 97.31 83 ILE A N 1
ATOM 664 C CA . ILE A 1 83 ? -13.062 -2.469 4.698 1.00 97.31 83 ILE A CA 1
ATOM 665 C C . ILE A 1 83 ? -13.555 -2.296 6.123 1.00 97.31 83 ILE A C 1
ATOM 667 O O . ILE A 1 83 ? -13.200 -1.341 6.816 1.00 97.31 83 ILE A O 1
ATOM 671 N N . LYS A 1 84 ? -14.313 -3.278 6.595 1.00 97.88 84 LYS A N 1
ATOM 672 C CA . LYS A 1 84 ? -14.652 -3.419 8.001 1.00 97.88 84 LYS A CA 1
ATOM 673 C C . LYS A 1 84 ? -13.991 -4.662 8.573 1.00 97.88 84 LYS A C 1
ATOM 675 O O . LYS A 1 84 ? -14.122 -5.769 8.050 1.00 97.88 84 LYS A O 1
ATOM 680 N N . TYR A 1 85 ? -13.287 -4.473 9.681 1.00 97.88 85 TYR A N 1
ATOM 681 C CA . TYR A 1 85 ? -12.698 -5.561 10.450 1.00 97.88 85 TYR A CA 1
ATOM 682 C C . TYR A 1 85 ? -12.943 -5.318 11.936 1.00 97.88 85 TYR A C 1
ATOM 684 O O . TYR A 1 85 ? -12.674 -4.237 12.468 1.00 97.88 85 TYR A O 1
ATOM 692 N N . LYS A 1 86 ? -13.519 -6.321 12.610 1.00 95.50 86 LYS A N 1
ATOM 693 C CA . LYS A 1 86 ? -14.071 -6.184 13.965 1.00 95.50 86 LYS A CA 1
ATOM 694 C C . LYS A 1 86 ? -15.052 -4.994 14.027 1.00 95.50 86 LYS A C 1
ATOM 696 O O . LYS A 1 86 ? -16.095 -5.018 13.379 1.00 95.50 86 LYS A O 1
ATOM 701 N N . LYS A 1 87 ? -14.731 -3.961 14.811 1.00 94.12 87 LYS A N 1
ATOM 702 C CA . LYS A 1 87 ? -15.539 -2.740 14.984 1.00 94.12 87 LYS A CA 1
ATOM 703 C C . LYS A 1 87 ? -14.967 -1.529 14.237 1.00 94.12 87 LYS A C 1
ATOM 705 O O . LYS A 1 87 ? -15.548 -0.453 14.324 1.00 94.12 87 LYS A O 1
ATOM 710 N N . ASN A 1 88 ? -13.851 -1.699 13.530 1.00 96.06 88 ASN A N 1
ATOM 711 C CA . ASN A 1 88 ? -13.110 -0.609 12.910 1.00 96.06 88 ASN A CA 1
ATOM 712 C C . ASN A 1 88 ? -13.375 -0.551 11.405 1.00 96.06 88 ASN A C 1
ATOM 714 O O . ASN A 1 88 ? -13.530 -1.582 10.742 1.00 96.06 88 ASN A O 1
ATOM 718 N N . ASN A 1 89 ? -13.388 0.674 10.886 1.00 97.50 89 ASN A N 1
ATOM 719 C CA . ASN A 1 89 ? -13.395 0.954 9.459 1.00 97.50 89 ASN A CA 1
ATOM 720 C C . ASN A 1 89 ? -11.970 1.252 8.999 1.00 97.50 89 ASN A C 1
ATOM 722 O O . ASN A 1 89 ? -11.222 1.945 9.691 1.00 97.50 89 ASN A O 1
ATOM 726 N N . TYR A 1 90 ? -11.633 0.748 7.824 1.00 98.12 90 TYR A N 1
ATOM 727 C CA . TYR A 1 90 ? -10.361 0.946 7.157 1.00 98.12 90 TYR A CA 1
ATOM 728 C C . TYR A 1 90 ? -10.611 1.350 5.710 1.00 98.12 90 TYR A C 1
ATOM 730 O O . TYR A 1 90 ? -11.581 0.908 5.094 1.00 98.12 90 TYR A O 1
ATOM 738 N N . TYR A 1 91 ? -9.707 2.149 5.165 1.00 98.00 91 TYR A N 1
ATOM 739 C CA . TYR A 1 91 ? -9.740 2.577 3.776 1.00 98.00 91 TYR A CA 1
ATOM 740 C C . TYR A 1 91 ? -8.446 2.158 3.100 1.00 98.00 91 TYR A C 1
ATOM 742 O O . TYR A 1 91 ? -7.363 2.458 3.609 1.00 98.00 91 TYR A O 1
ATOM 750 N 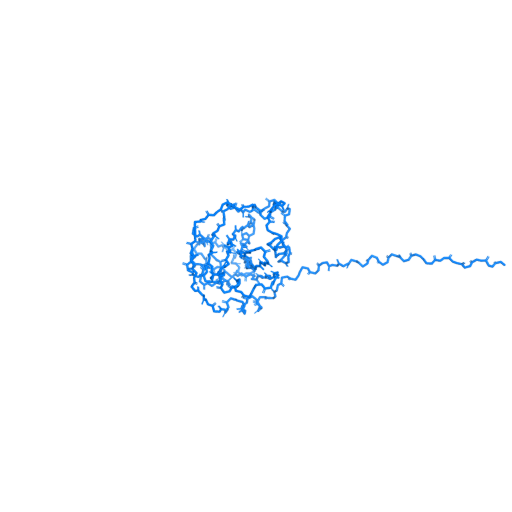N . ILE A 1 92 ? -8.566 1.452 1.977 1.00 97.75 92 ILE A N 1
ATOM 751 C CA . ILE A 1 92 ? -7.434 1.113 1.121 1.00 97.75 92 ILE A CA 1
ATOM 752 C C . ILE A 1 92 ? -7.343 2.142 0.009 1.00 97.75 92 ILE A C 1
ATOM 754 O O . ILE A 1 92 ? -8.306 2.354 -0.721 1.00 97.75 92 ILE A O 1
ATOM 758 N N . TYR A 1 93 ? -6.179 2.762 -0.113 1.00 96.19 93 TYR A N 1
ATOM 759 C CA . TYR A 1 93 ? -5.862 3.749 -1.129 1.00 96.19 93 TYR A CA 1
ATOM 760 C C . TYR A 1 93 ? -4.717 3.242 -1.988 1.00 96.19 93 TYR A C 1
ATOM 762 O O . TYR A 1 93 ? -3.681 2.817 -1.471 1.00 96.19 93 TYR A O 1
ATOM 770 N N . TRP A 1 94 ? -4.906 3.331 -3.299 1.00 94.19 94 TRP A N 1
ATOM 771 C CA . TRP A 1 94 ? -3.875 3.042 -4.278 1.00 94.19 94 TRP A CA 1
ATOM 772 C C . TRP A 1 94 ? -3.550 4.295 -5.090 1.00 94.19 94 TRP A C 1
ATOM 774 O O . TRP A 1 94 ? -4.429 5.079 -5.473 1.00 94.19 94 TRP A O 1
ATOM 784 N N . ALA A 1 95 ? -2.259 4.491 -5.315 1.00 92.56 95 ALA A N 1
ATOM 785 C CA . ALA A 1 95 ? -1.731 5.527 -6.178 1.00 92.56 95 ALA A CA 1
ATOM 786 C C . ALA A 1 95 ? -0.434 5.056 -6.826 1.00 92.56 95 ALA A C 1
ATOM 788 O O . ALA A 1 95 ? 0.269 4.207 -6.279 1.00 92.56 95 ALA A O 1
ATOM 789 N N . ASP A 1 96 ? -0.092 5.659 -7.954 1.00 90.44 96 ASP A N 1
ATOM 790 C CA . ASP A 1 96 ? 1.173 5.432 -8.635 1.00 90.44 96 ASP A CA 1
ATOM 791 C C . ASP A 1 96 ? 1.790 6.735 -9.145 1.00 90.44 96 ASP A C 1
ATOM 793 O O . ASP A 1 96 ? 1.148 7.783 -9.248 1.00 90.44 96 ASP A O 1
ATOM 797 N N . MET A 1 97 ? 3.083 6.673 -9.430 1.00 88.88 97 MET A N 1
ATOM 798 C CA . MET A 1 97 ? 3.863 7.775 -9.970 1.00 88.88 97 MET A CA 1
ATOM 799 C C . MET A 1 97 ? 4.024 7.600 -11.486 1.00 88.88 97 MET A C 1
ATOM 801 O O . MET A 1 97 ? 4.647 6.639 -11.945 1.00 88.88 97 MET A O 1
ATOM 805 N N . LYS A 1 98 ? 3.539 8.573 -12.274 1.00 83.69 98 LYS A N 1
ATOM 806 C CA . LYS A 1 98 ? 3.480 8.534 -13.755 1.00 83.69 98 LYS A CA 1
ATOM 807 C C . LYS A 1 98 ? 4.748 8.010 -14.433 1.00 83.69 98 LYS A C 1
ATOM 809 O O . LYS A 1 98 ? 4.665 7.231 -15.381 1.00 83.69 98 LYS A O 1
ATOM 814 N N . HIS A 1 99 ? 5.914 8.478 -13.989 1.00 77.88 99 HIS A N 1
ATOM 815 C CA . HIS A 1 99 ? 7.172 8.320 -14.727 1.00 77.88 99 HIS A CA 1
ATOM 816 C C . HIS A 1 99 ? 8.008 7.106 -14.327 1.00 77.88 99 HIS A C 1
ATOM 818 O O . HIS A 1 99 ? 8.719 6.553 -15.169 1.00 77.88 99 HIS A O 1
ATOM 824 N N . ASN A 1 100 ? 7.964 6.698 -13.060 1.00 75.38 100 ASN A N 1
ATOM 825 C CA . ASN A 1 100 ? 8.748 5.563 -12.577 1.00 75.38 100 ASN A CA 1
ATOM 826 C C . ASN A 1 100 ? 7.907 4.340 -12.227 1.00 75.38 100 ASN A C 1
ATOM 828 O O . ASN A 1 100 ? 8.499 3.310 -11.919 1.00 75.38 100 ASN A O 1
ATOM 832 N N . LYS A 1 101 ? 6.573 4.428 -12.360 1.00 79.69 101 LYS A N 1
ATOM 833 C CA . LYS A 1 101 ? 5.636 3.343 -12.039 1.00 79.69 101 LYS A CA 1
ATOM 834 C C . LYS A 1 101 ? 5.802 2.840 -10.607 1.00 79.69 101 LYS A C 1
ATOM 836 O O . LYS A 1 101 ? 5.453 1.706 -10.302 1.00 79.69 101 LYS A O 1
ATOM 841 N N . THR A 1 102 ? 6.324 3.700 -9.732 1.00 88.44 102 THR A N 1
ATOM 842 C CA . THR A 1 102 ? 6.346 3.427 -8.306 1.00 88.44 102 THR A CA 1
ATOM 843 C C . THR A 1 102 ? 4.927 3.516 -7.794 1.00 88.44 102 THR A C 1
ATOM 845 O O . THR A 1 102 ? 4.298 4.568 -7.926 1.00 88.44 102 THR A O 1
ATOM 848 N N . ASP A 1 103 ? 4.434 2.432 -7.217 1.00 91.75 103 ASP A N 1
ATOM 849 C CA . ASP A 1 103 ? 3.114 2.410 -6.616 1.00 91.75 103 ASP A CA 1
ATOM 850 C C . ASP A 1 103 ? 3.165 2.574 -5.099 1.00 91.75 103 ASP A C 1
ATOM 852 O O . ASP A 1 103 ? 4.213 2.482 -4.451 1.00 91.75 103 ASP A O 1
ATOM 856 N N . LEU A 1 104 ? 2.002 2.883 -4.545 1.00 94.25 104 LEU A N 1
ATOM 857 C CA . LEU A 1 104 ? 1.743 3.050 -3.133 1.00 94.25 104 LEU A CA 1
ATOM 858 C C . LEU A 1 104 ? 0.413 2.370 -2.821 1.00 94.25 104 LEU A C 1
ATOM 860 O O . LEU A 1 104 ? -0.630 2.791 -3.318 1.00 94.25 104 LEU A O 1
ATOM 864 N N . ILE A 1 105 ? 0.451 1.351 -1.969 1.00 96.44 105 ILE A N 1
ATOM 865 C CA . ILE A 1 105 ? -0.727 0.630 -1.493 1.00 96.44 105 ILE A CA 1
ATOM 866 C C . ILE A 1 105 ? -0.841 0.895 0.000 1.00 96.44 105 ILE A C 1
ATOM 868 O O . ILE A 1 105 ? -0.055 0.384 0.800 1.00 96.44 105 ILE A O 1
ATOM 872 N N . MET A 1 106 ? -1.811 1.717 0.374 1.00 97.62 106 MET A N 1
ATOM 873 C CA . MET A 1 106 ? -1.962 2.224 1.729 1.00 97.62 106 MET A CA 1
ATOM 874 C C . MET A 1 106 ? -3.259 1.732 2.349 1.00 97.62 106 MET A C 1
ATOM 876 O O . MET A 1 106 ? -4.299 1.743 1.706 1.00 97.62 106 MET A O 1
ATOM 880 N N . ILE A 1 107 ? -3.206 1.393 3.631 1.00 98.50 107 ILE A N 1
ATOM 881 C CA . ILE A 1 107 ? -4.372 1.287 4.500 1.00 98.50 107 ILE A CA 1
ATOM 882 C C . ILE A 1 107 ? -4.342 2.419 5.523 1.00 98.50 107 ILE A C 1
ATOM 884 O O . ILE A 1 107 ? -3.288 2.735 6.081 1.00 98.50 107 ILE A O 1
ATOM 888 N N . PHE A 1 108 ? -5.491 3.015 5.815 1.00 98.25 108 PHE A N 1
ATOM 889 C CA . PHE A 1 108 ? -5.604 3.972 6.909 1.00 98.25 108 PHE A CA 1
ATOM 890 C C . PHE A 1 108 ? -6.971 3.939 7.583 1.00 98.25 108 PHE A C 1
ATOM 892 O O . PHE A 1 108 ? -7.971 3.489 7.025 1.00 98.25 108 PHE A O 1
ATOM 899 N N . ASN A 1 109 ? -6.993 4.449 8.807 1.00 96.88 109 ASN A N 1
ATOM 900 C CA . ASN A 1 109 ? -8.184 4.841 9.541 1.00 96.88 109 ASN A CA 1
ATOM 901 C C . ASN A 1 109 ? -7.894 6.150 10.293 1.00 96.88 109 ASN A C 1
ATOM 903 O O . ASN A 1 109 ? -6.881 6.814 10.050 1.00 96.88 109 ASN A O 1
ATOM 907 N N . ASP A 1 110 ? -8.773 6.541 11.209 1.00 94.25 110 ASP A N 1
ATOM 908 C CA . ASP A 1 110 ? -8.632 7.809 11.933 1.00 94.25 110 ASP A CA 1
ATOM 909 C C . ASP A 1 110 ? -7.384 7.857 12.831 1.00 94.25 110 ASP A C 1
ATOM 911 O O . ASP A 1 110 ? -6.826 8.928 13.068 1.00 94.25 110 ASP A O 1
ATOM 915 N N . ASN A 1 111 ? -6.898 6.699 13.287 1.00 94.88 111 ASN A N 1
ATOM 916 C CA . ASN A 1 111 ? -5.867 6.596 14.320 1.00 94.88 111 ASN A CA 1
ATOM 917 C C . ASN A 1 111 ? -4.496 6.165 13.791 1.00 94.88 111 ASN A C 1
ATOM 919 O O . ASN A 1 111 ? -3.494 6.301 14.497 1.00 94.88 111 ASN A O 1
ATOM 923 N N . ALA A 1 112 ? -4.439 5.582 12.595 1.00 98.06 112 ALA A N 1
ATOM 924 C CA . ALA A 1 112 ? -3.221 4.983 12.081 1.00 98.06 112 ALA A CA 1
ATOM 925 C C . ALA A 1 112 ? -3.257 4.796 10.559 1.00 98.06 112 ALA A C 1
ATOM 927 O O . ALA A 1 112 ? -4.313 4.766 9.928 1.00 98.06 112 ALA A O 1
ATOM 928 N N . ALA A 1 113 ? -2.072 4.634 9.978 1.00 98.25 113 ALA A N 1
ATOM 929 C CA . ALA A 1 113 ? -1.884 4.286 8.581 1.00 98.25 113 ALA A CA 1
ATOM 930 C C . ALA A 1 113 ? -0.656 3.387 8.400 1.00 98.25 113 ALA A C 1
ATOM 932 O O . ALA A 1 113 ? 0.309 3.442 9.171 1.00 98.25 113 ALA A O 1
ATOM 933 N N . PHE A 1 114 ? -0.691 2.575 7.352 1.00 98.19 114 PHE A N 1
ATOM 934 C CA . PHE A 1 114 ? 0.420 1.745 6.910 1.00 98.19 114 PHE A CA 1
ATOM 935 C C . PHE A 1 114 ? 0.440 1.684 5.383 1.00 98.19 114 PHE A C 1
ATOM 937 O O . PHE A 1 114 ? -0.611 1.767 4.751 1.00 98.19 114 PHE A O 1
ATOM 944 N N . SER A 1 115 ? 1.622 1.555 4.785 1.00 97.44 115 SER A N 1
ATOM 945 C CA . SER A 1 115 ? 1.746 1.441 3.335 1.00 97.44 115 SER A CA 1
ATOM 946 C C . SER A 1 115 ? 2.910 0.559 2.912 1.00 97.44 115 SER A C 1
ATOM 948 O O . SER A 1 115 ? 3.963 0.573 3.555 1.00 97.44 115 SER A O 1
ATOM 950 N N . TYR A 1 116 ? 2.712 -0.133 1.790 1.00 97.44 116 TYR A N 1
ATOM 951 C CA . TYR A 1 116 ? 3.776 -0.635 0.931 1.00 97.44 116 TYR A CA 1
ATOM 952 C C . TYR A 1 116 ? 3.967 0.292 -0.264 1.00 97.44 116 TYR A C 1
ATOM 954 O O . TYR A 1 116 ? 3.004 0.804 -0.830 1.00 97.44 116 TYR A O 1
ATOM 962 N N . SER A 1 117 ? 5.212 0.444 -0.694 1.00 95.38 117 SER A N 1
ATOM 963 C CA . SER A 1 117 ? 5.545 1.077 -1.960 1.00 95.38 117 SER A CA 1
ATOM 964 C C . SER A 1 117 ? 6.537 0.225 -2.726 1.00 95.38 117 SER A C 1
ATOM 966 O O . SER A 1 117 ? 7.547 -0.211 -2.162 1.00 95.38 117 SER A O 1
ATOM 968 N N . ARG A 1 118 ? 6.236 -0.024 -4.001 1.00 94.50 118 ARG A N 1
ATOM 969 C CA . ARG A 1 118 ? 7.077 -0.821 -4.889 1.00 94.50 118 ARG A CA 1
ATOM 970 C C . ARG A 1 118 ? 7.609 0.070 -5.996 1.00 94.50 118 ARG A C 1
ATOM 972 O O . ARG A 1 118 ? 6.844 0.575 -6.808 1.00 94.50 118 ARG A O 1
ATOM 979 N N . GLU A 1 119 ? 8.923 0.247 -6.045 1.00 92.44 119 GLU A N 1
ATOM 980 C CA . GLU A 1 119 ? 9.603 0.863 -7.186 1.00 92.44 119 GLU A CA 1
ATOM 981 C C . GLU A 1 119 ? 10.298 -0.218 -8.005 1.00 92.44 119 GLU A C 1
ATOM 983 O O . GLU A 1 119 ? 11.077 -0.992 -7.457 1.00 92.44 119 GLU A O 1
ATOM 988 N N . ILE A 1 120 ? 10.050 -0.268 -9.312 1.00 91.94 120 ILE A N 1
ATOM 989 C CA . ILE A 1 120 ? 10.712 -1.227 -10.201 1.00 91.94 120 ILE A CA 1
ATOM 990 C C . ILE A 1 120 ? 12.238 -1.063 -10.106 1.00 91.94 120 ILE A C 1
ATOM 992 O O . ILE A 1 120 ? 12.775 0.029 -10.312 1.00 91.94 120 ILE A O 1
ATOM 996 N N . ASP A 1 121 ? 12.949 -2.163 -9.853 1.00 91.56 121 ASP A N 1
ATOM 997 C CA . ASP A 1 121 ? 14.409 -2.188 -9.817 1.00 91.56 121 ASP A CA 1
ATOM 998 C C . ASP A 1 121 ? 14.982 -2.163 -11.240 1.00 91.56 121 ASP A C 1
ATOM 1000 O O . ASP A 1 121 ? 15.211 -3.189 -11.886 1.00 91.56 121 ASP A O 1
ATOM 1004 N N . ARG A 1 122 ? 15.230 -0.947 -11.732 1.00 88.81 122 ARG A N 1
ATOM 1005 C CA . ARG A 1 122 ? 15.747 -0.704 -13.085 1.00 88.81 122 ARG A CA 1
ATOM 1006 C C . ARG A 1 122 ? 17.130 -1.295 -13.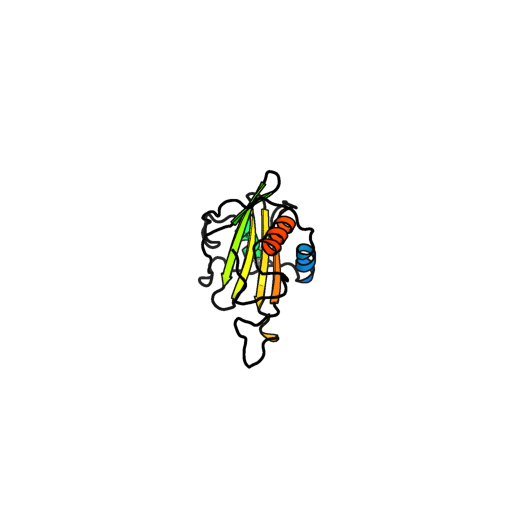334 1.00 88.81 122 ARG A C 1
ATOM 1008 O O . ARG A 1 122 ? 17.482 -1.492 -14.490 1.00 88.81 122 ARG A O 1
ATOM 1015 N N . THR A 1 123 ? 17.898 -1.598 -12.286 1.00 89.94 123 THR A N 1
ATOM 1016 C CA . THR A 1 123 ? 19.241 -2.185 -12.433 1.00 89.94 123 THR A CA 1
ATOM 1017 C C . THR A 1 123 ? 19.202 -3.642 -12.892 1.00 89.94 123 THR A C 1
ATOM 1019 O O . THR A 1 123 ? 20.204 -4.167 -13.368 1.00 89.94 123 THR A O 1
ATOM 1022 N N . LYS A 1 124 ? 18.036 -4.286 -12.778 1.00 87.44 124 LYS A N 1
ATOM 1023 C CA . LYS A 1 124 ? 17.803 -5.681 -13.165 1.00 87.44 124 LYS A CA 1
ATOM 1024 C C . LYS A 1 124 ? 16.992 -5.827 -14.449 1.00 87.44 124 LYS A C 1
ATOM 1026 O O . LYS A 1 124 ? 16.638 -6.943 -14.826 1.00 87.44 124 LYS A O 1
ATOM 1031 N N . ILE A 1 125 ? 16.674 -4.715 -15.106 1.00 88.75 125 ILE A N 1
ATOM 1032 C CA . ILE A 1 125 ? 15.981 -4.717 -16.391 1.00 88.75 125 ILE A CA 1
ATOM 1033 C C . ILE A 1 125 ? 17.026 -4.867 -17.493 1.00 88.75 125 ILE A C 1
ATOM 1035 O O . ILE A 1 125 ? 18.058 -4.201 -17.478 1.00 88.75 125 ILE A O 1
ATOM 1039 N N . SER A 1 126 ? 16.749 -5.749 -18.451 1.00 86.94 126 SER A N 1
ATOM 1040 C CA . SER A 1 126 ? 17.585 -5.918 -19.641 1.00 86.94 126 SER A CA 1
ATOM 1041 C C . SER A 1 126 ? 17.614 -4.656 -20.512 1.00 86.94 126 SER A C 1
ATOM 1043 O O . SER A 1 126 ? 16.658 -3.881 -20.512 1.00 86.94 126 SER A O 1
ATOM 1045 N N . ASP A 1 127 ? 18.641 -4.498 -21.349 1.00 86.12 127 ASP A N 1
ATOM 1046 C CA . ASP A 1 127 ? 18.724 -3.379 -22.304 1.00 86.12 127 ASP A CA 1
ATOM 1047 C C . ASP A 1 127 ? 17.542 -3.340 -23.293 1.00 86.12 127 ASP A C 1
ATOM 1049 O O . ASP A 1 127 ? 17.164 -2.274 -23.776 1.00 86.12 127 ASP A O 1
ATOM 1053 N N . SER A 1 128 ? 16.911 -4.490 -23.564 1.00 87.25 128 SER A N 1
ATOM 1054 C CA . SER A 1 128 ? 15.685 -4.586 -24.370 1.00 87.25 128 SER A CA 1
ATOM 1055 C C . SER A 1 128 ? 14.420 -4.069 -23.668 1.00 87.25 128 SER A C 1
ATOM 1057 O O . SER A 1 128 ? 13.355 -4.039 -24.282 1.00 87.25 128 SER A O 1
ATOM 1059 N N . GLY A 1 129 ? 14.515 -3.648 -22.405 1.00 88.00 129 GLY A N 1
ATOM 1060 C CA . GLY A 1 129 ? 13.391 -3.164 -21.610 1.00 88.00 129 GLY A CA 1
ATOM 1061 C C . GLY A 1 129 ? 12.548 -4.289 -21.005 1.00 88.00 129 GLY A C 1
ATOM 1062 O O . GLY A 1 129 ? 13.061 -5.363 -20.683 1.00 88.00 129 GLY A O 1
ATOM 1063 N N . TYR A 1 130 ? 11.259 -4.002 -20.809 1.00 89.12 130 TYR A N 1
ATOM 1064 C CA . TYR A 1 130 ? 10.237 -4.927 -20.315 1.00 89.12 130 TYR A CA 1
ATOM 1065 C C . TYR A 1 130 ? 8.896 -4.672 -21.015 1.00 89.12 130 TYR A C 1
ATOM 1067 O O . TYR A 1 130 ? 8.670 -3.620 -21.614 1.00 89.12 130 TYR A O 1
ATOM 1075 N N . THR A 1 131 ? 8.006 -5.646 -20.914 1.00 88.50 131 THR A N 1
ATOM 1076 C CA . THR A 1 131 ? 6.654 -5.677 -21.465 1.00 88.50 131 THR A CA 1
ATOM 1077 C C . THR A 1 131 ? 5.629 -5.865 -20.349 1.00 88.50 131 THR A C 1
ATOM 1079 O O . THR A 1 131 ? 5.967 -6.236 -19.225 1.00 88.50 131 THR A O 1
ATOM 1082 N N . ASP A 1 132 ? 4.348 -5.689 -20.664 1.00 83.62 132 ASP A N 1
ATOM 1083 C CA . ASP A 1 132 ? 3.273 -5.798 -19.668 1.00 83.62 132 ASP A CA 1
ATOM 1084 C C . ASP A 1 132 ? 3.094 -7.212 -19.086 1.00 83.62 132 ASP A C 1
ATOM 1086 O O . ASP A 1 132 ? 2.403 -7.390 -18.083 1.00 83.62 132 ASP A O 1
ATOM 1090 N N . LYS A 1 133 ? 3.708 -8.223 -19.714 1.00 86.25 133 LYS A N 1
ATOM 1091 C CA . LYS A 1 133 ? 3.674 -9.624 -19.268 1.00 86.25 133 LYS A CA 1
ATOM 1092 C C . LYS A 1 133 ? 4.797 -9.966 -18.290 1.00 86.25 133 LYS A C 1
ATOM 1094 O O . LYS A 1 133 ? 4.767 -11.046 -17.700 1.00 86.25 133 LYS A O 1
ATOM 1099 N N . ASP A 1 134 ? 5.788 -9.090 -18.152 1.00 89.81 134 ASP A N 1
ATOM 1100 C CA . ASP A 1 134 ? 6.965 -9.361 -17.340 1.00 89.81 134 ASP A CA 1
ATOM 1101 C C . ASP A 1 134 ? 6.682 -9.183 -15.848 1.00 89.81 134 ASP A C 1
ATOM 1103 O O . ASP A 1 134 ? 5.860 -8.369 -15.423 1.00 89.81 134 ASP A O 1
ATOM 1107 N N . VAL A 1 135 ? 7.398 -9.968 -15.042 1.00 92.19 135 VAL A N 1
ATOM 1108 C CA . VAL A 1 135 ? 7.335 -9.922 -13.580 1.00 92.19 135 VAL A CA 1
ATOM 1109 C C . VAL A 1 135 ? 8.636 -9.332 -13.065 1.00 92.19 135 VAL A C 1
ATOM 1111 O O . VAL A 1 135 ? 9.673 -9.996 -13.046 1.00 92.19 135 VAL A O 1
ATOM 1114 N N . LEU A 1 136 ? 8.575 -8.074 -12.651 1.00 92.88 136 LEU A N 1
ATOM 1115 C CA . LEU A 1 136 ? 9.746 -7.263 -12.353 1.00 92.88 136 LEU A CA 1
ATOM 1116 C C . LEU A 1 136 ? 10.103 -7.328 -10.871 1.00 92.88 136 LEU A C 1
ATOM 1118 O O . LEU A 1 136 ? 9.223 -7.417 -10.016 1.00 92.88 136 LEU A O 1
ATOM 1122 N N . ASP A 1 137 ? 11.400 -7.282 -10.573 1.00 92.94 137 ASP A N 1
ATOM 1123 C CA . ASP A 1 137 ? 11.893 -7.062 -9.213 1.00 92.94 137 ASP A CA 1
ATOM 1124 C C . ASP A 1 137 ? 11.634 -5.620 -8.776 1.00 92.94 137 ASP A C 1
ATOM 1126 O O . ASP A 1 137 ? 11.652 -4.700 -9.598 1.00 92.94 137 ASP A O 1
ATOM 1130 N N . VAL A 1 138 ? 11.433 -5.421 -7.472 1.00 93.12 138 VAL A N 1
ATOM 1131 C CA . VAL A 1 138 ? 11.183 -4.092 -6.905 1.00 93.12 138 VAL A CA 1
ATOM 1132 C C . VAL A 1 138 ? 12.075 -3.786 -5.712 1.00 93.12 138 VAL A C 1
ATOM 1134 O O . VAL A 1 138 ? 12.402 -4.655 -4.899 1.00 93.12 138 VAL A O 1
ATOM 1137 N N . ASN A 1 139 ? 12.387 -2.506 -5.568 1.00 92.75 139 ASN A N 1
ATOM 1138 C CA . ASN A 1 139 ? 12.834 -1.904 -4.329 1.00 92.75 139 ASN A CA 1
ATOM 1139 C C . ASN A 1 139 ? 11.599 -1.659 -3.455 1.00 92.75 139 ASN A C 1
ATOM 1141 O O . ASN A 1 139 ? 10.819 -0.736 -3.693 1.00 92.75 139 ASN A O 1
ATOM 1145 N N . LEU A 1 140 ? 11.394 -2.543 -2.476 1.00 94.38 140 LEU A N 1
ATOM 1146 C CA . LEU A 1 140 ? 10.259 -2.477 -1.561 1.00 94.38 140 LEU A CA 1
ATOM 1147 C C . LEU A 1 140 ? 10.554 -1.545 -0.384 1.00 94.38 140 LEU A C 1
ATOM 1149 O O . LEU A 1 140 ? 11.506 -1.768 0.368 1.00 94.38 140 LEU A O 1
ATOM 1153 N N . SER A 1 141 ? 9.652 -0.594 -0.176 1.00 95.00 141 SER A N 1
ATOM 1154 C CA . SER A 1 141 ? 9.626 0.312 0.970 1.00 95.00 141 SER A CA 1
ATOM 1155 C C . SER A 1 141 ? 8.294 0.201 1.705 1.00 95.00 141 SER A C 1
ATOM 1157 O O . SER A 1 141 ? 7.266 -0.140 1.120 1.00 95.00 141 SER A O 1
ATOM 1159 N N . CYS A 1 142 ? 8.289 0.500 2.999 1.00 96.25 142 CYS A N 1
ATOM 1160 C CA . CYS A 1 142 ? 7.069 0.543 3.797 1.00 96.25 142 CYS A CA 1
ATOM 1161 C C . CYS A 1 142 ? 7.216 1.514 4.966 1.00 96.25 142 CYS A C 1
ATOM 1163 O O . CYS A 1 142 ? 8.328 1.854 5.378 1.00 96.25 142 CYS A O 1
ATOM 1165 N N . ALA A 1 143 ? 6.087 1.961 5.510 1.00 96.88 143 ALA A N 1
ATOM 1166 C CA . ALA A 1 143 ? 6.071 2.782 6.714 1.00 96.88 143 ALA A CA 1
ATOM 1167 C C . ALA A 1 143 ? 4.766 2.613 7.491 1.00 96.88 143 ALA A C 1
ATOM 1169 O O . ALA A 1 143 ? 3.690 2.498 6.904 1.00 96.88 143 ALA A O 1
ATOM 1170 N N . LYS A 1 144 ? 4.873 2.673 8.823 1.00 96.38 144 LYS A N 1
ATOM 1171 C CA . LYS A 1 144 ? 3.742 2.718 9.755 1.00 96.38 144 LYS A CA 1
ATOM 1172 C C . LYS A 1 144 ? 3.688 4.044 10.521 1.00 96.38 144 LYS A C 1
ATOM 1174 O O . LYS A 1 144 ? 4.711 4.607 10.937 1.00 96.38 144 LYS A O 1
ATOM 1179 N N . VAL A 1 145 ? 2.474 4.533 10.757 1.00 97.12 145 VAL A N 1
ATOM 1180 C CA . VAL A 1 145 ? 2.181 5.638 11.678 1.00 97.12 145 VAL A CA 1
ATOM 1181 C C . VAL A 1 145 ? 0.945 5.277 12.504 1.00 97.12 145 VAL A C 1
ATOM 1183 O O . VAL A 1 145 ? -0.036 4.788 11.960 1.00 97.12 145 VAL A O 1
ATOM 1186 N N . GLY A 1 146 ? 0.980 5.545 13.811 1.00 95.31 146 GLY A N 1
ATOM 1187 C CA . GLY A 1 146 ? -0.121 5.242 14.731 1.00 95.31 146 GLY A CA 1
ATOM 1188 C C . GLY A 1 146 ? -0.018 3.852 15.369 1.00 95.31 146 GLY A C 1
ATOM 1189 O O . GLY A 1 146 ? 0.936 3.108 15.133 1.00 95.31 146 GLY A O 1
ATOM 1190 N N . SER A 1 147 ? -0.981 3.530 16.233 1.00 90.81 147 SER A N 1
ATOM 1191 C CA . SER A 1 147 ? -0.914 2.384 17.154 1.00 90.81 147 SER A CA 1
ATOM 1192 C C . SER A 1 147 ? -1.775 1.182 16.763 1.00 90.81 147 SER A C 1
ATOM 1194 O O . SER A 1 147 ? -1.686 0.153 17.428 1.00 90.81 147 SER A O 1
ATOM 1196 N N . ASP A 1 148 ? -2.577 1.267 15.697 1.00 94.94 148 ASP A N 1
ATOM 1197 C CA . ASP A 1 148 ? -3.428 0.150 15.276 1.00 94.94 148 ASP A CA 1
ATOM 1198 C C . ASP A 1 148 ? -2.562 -1.041 14.821 1.00 94.94 148 ASP A C 1
ATOM 1200 O O . ASP A 1 148 ? -1.765 -0.954 13.877 1.00 94.94 148 ASP A O 1
ATOM 1204 N N . SER A 1 149 ? -2.661 -2.147 15.555 1.00 92.62 149 SER A N 1
ATOM 1205 C CA . SER A 1 149 ? -1.922 -3.381 15.292 1.00 92.62 149 SER A CA 1
ATOM 1206 C C . SER A 1 149 ? -2.531 -4.207 14.165 1.00 92.62 149 SER A C 1
ATOM 1208 O O . SER A 1 149 ? -1.819 -5.007 13.577 1.00 92.62 149 SER A O 1
ATOM 1210 N N . ASP A 1 150 ? -3.814 -4.017 13.851 1.00 96.38 150 ASP A N 1
ATOM 1211 C CA . ASP A 1 150 ? -4.534 -4.846 12.885 1.00 96.38 150 ASP A CA 1
ATOM 1212 C C . ASP A 1 150 ? -4.308 -4.381 11.431 1.00 96.38 150 ASP A C 1
ATOM 1214 O O . ASP A 1 150 ? -4.524 -5.160 10.505 1.00 96.38 150 ASP A O 1
ATOM 1218 N N . LEU A 1 151 ? -3.846 -3.138 11.210 1.00 96.50 151 LEU A N 1
ATOM 1219 C CA . LEU A 1 151 ? -3.695 -2.528 9.875 1.00 96.50 151 LEU A CA 1
ATOM 1220 C C . LEU A 1 151 ? -2.967 -3.417 8.866 1.00 96.50 151 LEU A C 1
ATOM 1222 O O . LEU A 1 151 ? -3.427 -3.584 7.741 1.00 96.50 151 LEU A O 1
ATOM 1226 N N . ILE A 1 152 ? -1.815 -3.953 9.257 1.00 97.75 152 ILE A N 1
ATOM 1227 C CA . ILE A 1 152 ? -0.937 -4.697 8.352 1.00 97.75 152 ILE A CA 1
ATOM 1228 C C . ILE A 1 152 ? -1.608 -6.011 7.952 1.00 97.75 152 ILE A C 1
ATOM 1230 O O . ILE A 1 152 ? -1.758 -6.293 6.766 1.00 97.75 152 ILE A O 1
ATOM 1234 N N . SER A 1 153 ? -2.105 -6.761 8.936 1.00 98.12 153 SER A N 1
ATOM 1235 C CA . SER A 1 153 ? -2.857 -7.996 8.708 1.00 98.12 153 SER A CA 1
ATOM 1236 C C . SER A 1 153 ? -4.084 -7.761 7.809 1.00 98.12 153 SER A C 1
ATOM 1238 O O . SER A 1 153 ? -4.326 -8.531 6.877 1.00 98.12 153 SER A O 1
ATOM 1240 N N . VAL A 1 154 ? -4.837 -6.671 8.016 1.00 98.31 154 VAL A N 1
ATOM 1241 C CA . VAL A 1 154 ? -5.992 -6.308 7.172 1.00 98.31 154 VAL A CA 1
ATOM 1242 C C . VAL A 1 154 ? -5.559 -5.935 5.750 1.00 98.31 154 VAL A C 1
ATOM 1244 O O . VAL A 1 154 ? -6.148 -6.443 4.795 1.00 98.31 154 VAL A O 1
ATOM 1247 N N . LEU A 1 155 ? -4.518 -5.110 5.583 1.00 98.25 155 LEU A N 1
ATOM 1248 C CA . LEU A 1 155 ? -4.003 -4.735 4.262 1.00 98.25 155 LEU A CA 1
ATOM 1249 C C . LEU A 1 155 ? -3.505 -5.955 3.486 1.00 98.25 155 LEU A C 1
ATOM 1251 O O . LEU A 1 155 ? -3.877 -6.129 2.330 1.00 98.25 155 LEU A O 1
ATOM 1255 N N . ASN A 1 156 ? -2.709 -6.820 4.116 1.00 98.12 156 ASN A N 1
ATOM 1256 C CA . ASN A 1 156 ? -2.203 -8.037 3.479 1.00 98.12 156 ASN A CA 1
ATOM 1257 C C . ASN A 1 156 ? -3.355 -8.929 3.016 1.00 98.12 156 ASN A C 1
ATOM 1259 O O . ASN A 1 156 ? -3.334 -9.457 1.906 1.00 98.12 156 ASN A O 1
ATOM 1263 N N . SER A 1 157 ? -4.391 -9.052 3.849 1.00 97.94 157 SER A N 1
ATOM 1264 C CA . SER A 1 157 ? -5.593 -9.818 3.515 1.00 97.94 157 SER A CA 1
ATOM 1265 C C . SER A 1 157 ? -6.311 -9.236 2.306 1.00 97.94 157 SER A C 1
ATOM 1267 O O . SER A 1 157 ? -6.716 -9.987 1.421 1.00 97.94 157 SER A O 1
ATOM 1269 N N . TYR A 1 158 ? -6.450 -7.910 2.250 1.00 97.56 158 TYR A N 1
ATOM 1270 C CA . TYR A 1 158 ? -7.037 -7.226 1.105 1.00 97.56 158 TYR A CA 1
ATOM 1271 C C . TYR A 1 158 ? -6.221 -7.456 -0.165 1.00 97.56 158 TYR A C 1
ATOM 1273 O O . TYR A 1 158 ? -6.772 -7.935 -1.151 1.00 97.56 158 TYR A O 1
ATOM 1281 N N . ILE A 1 159 ? -4.909 -7.196 -0.130 1.00 97.00 159 ILE A N 1
ATOM 1282 C CA . ILE A 1 159 ? -4.024 -7.372 -1.287 1.00 97.00 159 ILE A CA 1
ATOM 1283 C C . ILE A 1 159 ? -4.132 -8.812 -1.807 1.00 97.00 159 ILE A C 1
ATOM 1285 O O . ILE A 1 159 ? -4.403 -9.034 -2.984 1.00 97.00 159 ILE A O 1
ATOM 1289 N N . LEU A 1 160 ? -4.000 -9.812 -0.936 1.00 95.94 160 LEU A N 1
ATOM 1290 C CA . LEU A 1 160 ? -3.982 -11.214 -1.355 1.00 95.94 160 LEU A CA 1
ATOM 1291 C C . LEU A 1 160 ? -5.331 -11.722 -1.884 1.00 95.94 160 LEU A C 1
ATOM 1293 O O . LEU A 1 160 ? -5.340 -12.635 -2.720 1.00 95.94 160 LEU A O 1
ATOM 1297 N N . LYS A 1 161 ? -6.449 -11.164 -1.405 1.00 95.50 161 LYS A N 1
ATOM 1298 C CA . LYS A 1 161 ? -7.807 -11.608 -1.750 1.00 95.50 161 LYS A CA 1
ATOM 1299 C C . LYS A 1 161 ? -8.424 -10.827 -2.911 1.00 95.50 161 LYS A C 1
ATOM 1301 O O . LYS A 1 161 ? -9.082 -11.430 -3.752 1.00 95.50 161 LYS A O 1
ATOM 1306 N N . GLU A 1 162 ? -8.220 -9.516 -2.950 1.00 95.25 162 GLU A N 1
ATOM 1307 C CA . GLU A 1 162 ? -8.926 -8.585 -3.841 1.00 95.25 162 GLU A CA 1
ATOM 1308 C C . GLU A 1 162 ? -8.025 -8.028 -4.959 1.00 95.25 162 GLU A C 1
ATOM 1310 O O . GLU A 1 162 ? -8.464 -7.179 -5.728 1.00 95.25 162 GLU A O 1
ATOM 1315 N N . THR A 1 163 ? -6.780 -8.507 -5.070 1.00 93.62 163 THR A N 1
ATOM 1316 C CA . THR A 1 163 ? -5.851 -8.165 -6.162 1.00 93.62 163 THR A CA 1
ATOM 1317 C C . THR A 1 163 ? -5.164 -9.420 -6.719 1.00 93.62 163 THR A C 1
ATOM 1319 O O . THR A 1 163 ? -5.189 -10.513 -6.124 1.00 93.62 163 THR A O 1
ATOM 1322 N N . ASN A 1 164 ? -4.490 -9.280 -7.861 1.00 92.31 164 ASN A N 1
ATOM 1323 C CA . ASN A 1 164 ? -3.596 -10.314 -8.392 1.00 92.31 164 ASN A CA 1
ATOM 1324 C C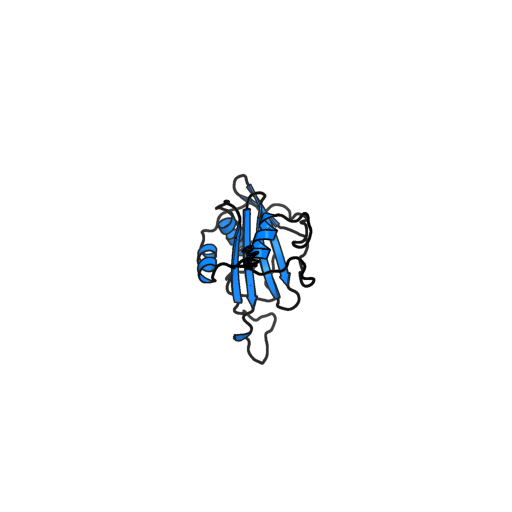 . ASN A 1 164 ? -2.191 -10.318 -7.767 1.00 92.31 164 ASN A C 1
ATOM 1326 O O . ASN A 1 164 ? -1.419 -11.236 -8.050 1.00 92.31 164 ASN A O 1
ATOM 1330 N N . ILE A 1 165 ? -1.862 -9.380 -6.878 1.00 93.38 165 ILE A N 1
ATOM 1331 C CA . ILE A 1 165 ? -0.541 -9.299 -6.248 1.00 93.38 165 ILE A CA 1
ATOM 1332 C C . ILE A 1 165 ? -0.381 -10.454 -5.255 1.00 93.38 165 ILE A C 1
ATOM 1334 O O . ILE A 1 165 ? -0.962 -10.466 -4.170 1.00 93.38 165 ILE A O 1
ATOM 1338 N N . LYS A 1 166 ? 0.428 -11.454 -5.624 1.00 91.31 166 LYS A N 1
ATOM 1339 C CA . LYS A 1 166 ? 0.758 -12.606 -4.757 1.00 91.31 166 LYS A CA 1
ATOM 1340 C C . LYS A 1 166 ? 2.127 -12.499 -4.093 1.00 91.31 166 LYS A C 1
ATOM 1342 O O . LYS A 1 166 ? 2.401 -13.212 -3.133 1.00 91.31 166 LYS A O 1
ATOM 1347 N N . ASN A 1 167 ? 2.985 -11.616 -4.594 1.00 93.44 167 ASN A N 1
ATOM 1348 C CA . ASN A 1 167 ? 4.310 -11.376 -4.045 1.00 93.44 167 ASN A CA 1
ATOM 1349 C C . ASN A 1 167 ? 4.601 -9.876 -4.053 1.00 93.44 167 ASN A C 1
ATOM 1351 O O . ASN A 1 167 ? 4.768 -9.291 -5.118 1.00 93.44 167 ASN A O 1
ATOM 1355 N N . ILE A 1 168 ? 4.707 -9.274 -2.868 1.00 94.44 168 ILE A N 1
ATOM 1356 C CA . ILE A 1 168 ? 4.943 -7.834 -2.716 1.00 94.44 168 ILE A CA 1
ATOM 1357 C C . ILE A 1 168 ? 6.316 -7.378 -3.256 1.00 94.44 168 ILE A C 1
ATOM 1359 O O . ILE A 1 168 ? 6.510 -6.197 -3.521 1.00 94.44 168 ILE A O 1
ATOM 1363 N N . TYR A 1 169 ? 7.259 -8.306 -3.471 1.00 92.81 169 TYR A N 1
ATOM 1364 C CA . TYR A 1 169 ? 8.570 -8.042 -4.088 1.00 92.81 169 TYR A CA 1
ATOM 1365 C C . TYR A 1 169 ? 8.555 -8.076 -5.611 1.00 92.81 169 TYR A C 1
ATOM 1367 O O . TYR A 1 169 ? 9.599 -7.910 -6.245 1.00 92.81 169 TYR A O 1
ATOM 1375 N N . LYS A 1 170 ? 7.395 -8.357 -6.196 1.00 93.81 170 LYS A N 1
ATOM 1376 C CA . LYS A 1 170 ? 7.210 -8.401 -7.632 1.00 93.81 170 LYS A CA 1
ATOM 1377 C C . LYS A 1 170 ? 6.219 -7.334 -8.052 1.00 93.81 170 LYS A C 1
ATOM 1379 O O . LYS A 1 170 ? 5.323 -6.975 -7.290 1.00 93.81 170 LYS A O 1
ATOM 1384 N N . TYR A 1 171 ? 6.391 -6.857 -9.272 1.00 91.81 171 TYR A N 1
ATOM 1385 C CA . TYR A 1 171 ? 5.485 -5.922 -9.915 1.00 91.81 171 TYR A CA 1
ATOM 1386 C C . TYR A 1 171 ? 5.172 -6.410 -11.322 1.00 91.81 171 TYR A C 1
ATOM 1388 O O . TYR A 1 171 ? 6.077 -6.816 -12.055 1.00 91.81 171 TYR A O 1
ATOM 1396 N N . GLN A 1 172 ? 3.896 -6.366 -11.689 1.00 90.62 172 GLN A N 1
ATOM 1397 C CA . GLN A 1 172 ? 3.441 -6.542 -13.064 1.00 90.62 172 GLN A CA 1
ATOM 1398 C C . GLN A 1 172 ? 2.685 -5.286 -13.480 1.00 90.62 172 GLN A C 1
ATOM 1400 O O . GLN A 1 172 ? 1.941 -4.715 -12.690 1.00 90.62 172 GLN A O 1
ATOM 1405 N N . ILE A 1 173 ? 2.829 -4.864 -14.736 1.00 85.56 173 ILE A N 1
ATOM 1406 C CA . ILE A 1 173 ? 2.076 -3.705 -15.251 1.00 85.56 173 ILE A CA 1
ATOM 1407 C C . ILE A 1 173 ? 0.568 -3.979 -15.223 1.00 85.56 173 ILE A C 1
ATOM 1409 O O . ILE A 1 173 ? -0.227 -3.073 -14.992 1.00 85.56 173 ILE A O 1
ATOM 1413 N N . ALA A 1 174 ? 0.187 -5.243 -15.417 1.00 82.50 174 ALA A N 1
ATOM 1414 C CA . ALA A 1 174 ? -1.183 -5.719 -15.295 1.00 82.50 174 ALA A CA 1
ATOM 1415 C C . ALA A 1 174 ? -1.603 -6.020 -13.841 1.00 82.50 174 ALA A C 1
ATOM 1417 O O . ALA A 1 174 ? -2.627 -6.680 -13.641 1.00 82.50 174 ALA A O 1
ATOM 1418 N N . ASP A 1 175 ? -0.833 -5.597 -12.828 1.00 83.94 175 ASP A N 1
ATOM 1419 C CA . ASP A 1 175 ? -1.309 -5.613 -11.445 1.00 83.94 175 ASP A CA 1
ATOM 1420 C C . ASP A 1 175 ? -2.598 -4.792 -11.378 1.00 83.94 175 ASP A C 1
ATOM 1422 O O . ASP A 1 175 ? -2.613 -3.594 -11.661 1.00 83.94 175 ASP A O 1
ATOM 1426 N N . TRP A 1 176 ? -3.695 -5.463 -11.042 1.00 76.88 176 TRP A N 1
ATOM 1427 C CA . TRP A 1 176 ? -4.996 -4.837 -10.925 1.00 76.88 176 TRP A CA 1
ATOM 1428 C C . TRP A 1 176 ? -5.403 -4.798 -9.463 1.00 76.88 176 TRP A C 1
ATOM 1430 O O . TRP A 1 176 ? -5.334 -5.783 -8.723 1.00 76.88 176 TRP A O 1
ATOM 1440 N N . PHE A 1 177 ? -5.853 -3.619 -9.076 1.00 73.25 177 PHE A N 1
ATOM 1441 C CA . PHE A 1 177 ? -6.683 -3.408 -7.910 1.00 73.25 177 PHE A CA 1
ATOM 1442 C C . PHE A 1 177 ? -8.110 -3.446 -8.430 1.00 73.25 177 PHE A C 1
ATOM 1444 O O . PHE A 1 177 ? -8.357 -2.959 -9.534 1.00 73.25 177 PHE A O 1
ATOM 1451 N N . LYS A 1 178 ? -8.975 -4.151 -7.705 1.00 56.88 178 LYS A N 1
ATOM 1452 C CA . LYS A 1 178 ? -10.362 -4.401 -8.093 1.00 56.88 178 LYS A CA 1
ATOM 1453 C C . LYS A 1 178 ? -11.050 -3.188 -8.720 1.00 56.88 178 LYS A C 1
ATOM 1455 O O . LYS A 1 178 ? -10.842 -2.071 -8.198 1.00 56.88 178 LYS A O 1
#